Protein AF-A0A2D6XLZ3-F1 (afdb_monomer_lite)

Structure (mmCIF, N/CA/C/O backbone):
data_AF-A0A2D6XLZ3-F1
#
_entry.id   AF-A0A2D6XLZ3-F1
#
loop_
_atom_site.group_PDB
_atom_site.id
_atom_site.type_symbol
_atom_site.label_atom_id
_atom_site.label_alt_id
_atom_site.label_comp_id
_atom_site.label_asym_id
_atom_site.label_entity_id
_atom_site.label_seq_id
_atom_site.pdbx_PDB_ins_code
_atom_site.Cartn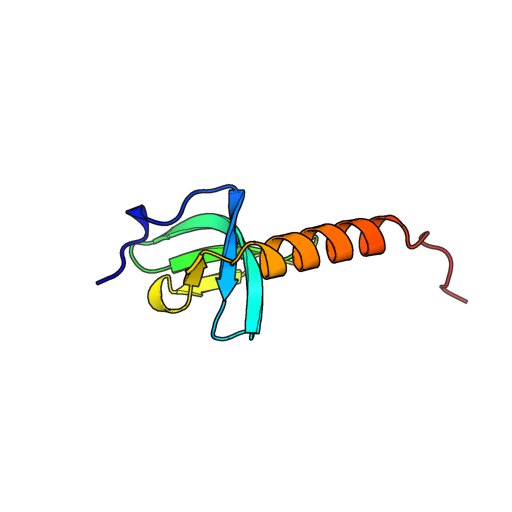_x
_atom_site.Cartn_y
_atom_site.Cartn_z
_atom_site.occupancy
_atom_site.B_iso_or_equiv
_atom_site.auth_seq_id
_atom_site.auth_comp_id
_atom_site.auth_asym_id
_atom_site.auth_atom_id
_atom_site.pdbx_PDB_model_num
ATOM 1 N N . MET A 1 1 ? -13.434 -0.392 14.982 1.00 48.88 1 MET A N 1
ATOM 2 C CA . MET A 1 1 ? -13.245 0.377 13.727 1.00 48.88 1 MET A CA 1
ATOM 3 C C . MET A 1 1 ? -11.750 0.468 13.448 1.00 48.88 1 MET A C 1
ATOM 5 O O . MET A 1 1 ? -11.054 0.973 14.316 1.00 48.88 1 MET A O 1
ATOM 9 N N . LYS A 1 2 ? -11.244 -0.026 12.305 1.00 55.72 2 LYS A N 1
ATOM 10 C CA . LYS A 1 2 ? -9.826 0.166 11.937 1.00 55.72 2 LYS A CA 1
ATOM 11 C C . LYS A 1 2 ? -9.556 1.656 11.751 1.00 55.72 2 LYS A C 1
ATOM 13 O O . LYS A 1 2 ? -10.247 2.302 10.960 1.00 55.72 2 LYS A O 1
ATOM 18 N N . GLN A 1 3 ? -8.606 2.200 12.501 1.00 64.25 3 GLN A N 1
ATOM 19 C CA . GLN A 1 3 ? -8.274 3.623 12.467 1.00 64.25 3 GLN A CA 1
ATOM 20 C C . GLN A 1 3 ? -6.996 3.839 11.664 1.00 64.25 3 GLN A C 1
ATOM 22 O O . GLN A 1 3 ? -6.097 3.002 11.635 1.00 64.25 3 GLN A O 1
ATOM 27 N N . THR A 1 4 ? -6.859 5.017 11.059 1.00 72.62 4 THR A N 1
ATOM 28 C CA . THR A 1 4 ? -5.657 5.393 10.292 1.00 72.62 4 THR A CA 1
ATOM 29 C C . THR A 1 4 ? -4.376 5.410 11.126 1.00 72.62 4 THR A C 1
ATOM 31 O O . THR A 1 4 ? -3.286 5.486 10.566 1.00 72.62 4 THR A O 1
ATOM 34 N N . LYS A 1 5 ? -4.468 5.294 12.458 1.00 73.06 5 LYS A N 1
ATOM 35 C CA . LYS A 1 5 ? -3.332 5.071 13.365 1.00 73.06 5 LYS A CA 1
ATOM 36 C C . LYS A 1 5 ? -2.525 3.813 13.027 1.00 73.06 5 LYS A C 1
ATOM 38 O O . LYS A 1 5 ? -1.314 3.836 13.199 1.00 73.06 5 LYS A O 1
ATOM 43 N N . GLU A 1 6 ? -3.164 2.774 12.496 1.00 80.56 6 GLU A N 1
ATOM 44 C CA . GLU A 1 6 ? -2.516 1.496 12.158 1.00 80.56 6 GLU A CA 1
ATOM 45 C C . GLU A 1 6 ? -1.768 1.535 10.813 1.00 80.56 6 GLU A C 1
ATOM 47 O O . GLU A 1 6 ? -0.961 0.650 10.511 1.00 80.56 6 GLU A O 1
ATOM 52 N N . ILE A 1 7 ? -2.020 2.566 9.999 1.00 85.81 7 ILE A N 1
ATOM 53 C CA . ILE A 1 7 ? -1.382 2.735 8.697 1.00 85.81 7 ILE A CA 1
ATOM 54 C C . ILE A 1 7 ? -0.072 3.505 8.851 1.00 85.81 7 ILE A C 1
ATOM 56 O O . ILE A 1 7 ? -0.051 4.652 9.311 1.00 85.81 7 ILE A O 1
ATOM 60 N N . ARG A 1 8 ? 1.024 2.859 8.449 1.00 88.69 8 ARG A N 1
ATOM 61 C CA . ARG A 1 8 ? 2.376 3.416 8.454 1.00 88.69 8 ARG A CA 1
ATOM 62 C C . ARG A 1 8 ? 2.711 3.971 7.076 1.00 88.69 8 ARG A C 1
ATOM 64 O O . ARG A 1 8 ? 2.496 3.307 6.064 1.00 88.69 8 ARG A O 1
ATOM 71 N N . ASN A 1 9 ? 3.251 5.185 7.055 1.00 90.06 9 ASN A N 1
ATOM 72 C CA . ASN A 1 9 ? 3.744 5.794 5.825 1.00 90.06 9 ASN A CA 1
ATOM 73 C C . ASN A 1 9 ? 4.888 4.946 5.241 1.00 90.06 9 ASN A C 1
ATOM 75 O O . ASN A 1 9 ? 5.674 4.359 5.983 1.00 90.06 9 ASN A O 1
ATOM 79 N N . GLY A 1 10 ? 4.940 4.834 3.920 1.00 89.00 10 GLY A N 1
ATOM 80 C CA . GLY A 1 10 ? 5.925 4.064 3.176 1.00 89.00 10 GLY A CA 1
ATOM 81 C C . GLY A 1 10 ? 5.678 2.557 3.151 1.00 89.00 10 GLY A C 1
ATOM 82 O O . GLY A 1 10 ? 6.330 1.880 2.360 1.00 89.00 10 GLY A O 1
ATOM 83 N N . SER A 1 11 ? 4.747 2.040 3.962 1.00 92.94 11 SER A N 1
ATOM 84 C CA . SER A 1 11 ? 4.403 0.615 4.001 1.00 92.94 11 SER A CA 1
ATOM 85 C C . SER A 1 11 ? 3.451 0.223 2.869 1.00 92.94 11 SER A C 1
ATOM 87 O O . SER A 1 11 ? 2.662 1.041 2.387 1.00 92.94 11 SER A O 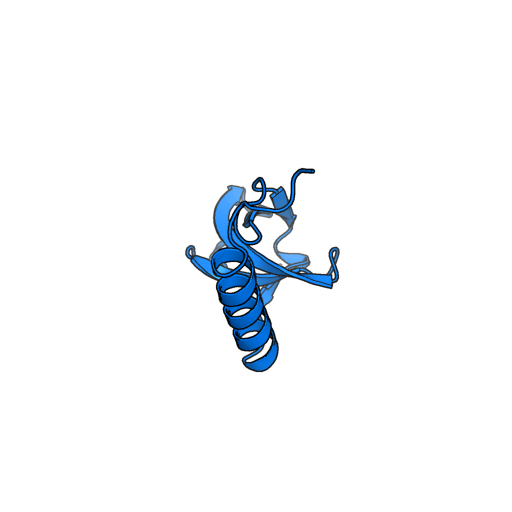1
ATOM 89 N N . LEU A 1 12 ? 3.526 -1.045 2.464 1.00 94.50 12 LEU A N 1
ATOM 90 C CA . LEU A 1 12 ? 2.695 -1.629 1.415 1.00 94.50 12 LEU A CA 1
ATOM 91 C C . LEU A 1 12 ? 1.441 -2.277 2.005 1.00 94.50 12 LEU A C 1
ATOM 93 O O . LEU A 1 12 ? 1.492 -3.013 2.996 1.00 94.50 12 LEU A O 1
ATOM 97 N N . TYR A 1 13 ? 0.308 -1.995 1.376 1.00 95.00 13 TYR A N 1
ATOM 98 C CA . TYR A 1 13 ? -0.996 -2.500 1.771 1.00 95.00 13 TYR A CA 1
ATOM 99 C C . TYR A 1 13 ? -1.722 -3.051 0.554 1.00 95.00 13 TYR A C 1
ATOM 101 O O . TYR A 1 13 ? -1.713 -2.444 -0.513 1.00 95.00 13 TYR A O 1
ATOM 109 N N . PHE A 1 14 ? -2.394 -4.182 0.729 1.00 95.25 14 PHE A N 1
ATOM 110 C CA . PHE A 1 14 ? -3.306 -4.700 -0.274 1.00 95.25 14 PHE A CA 1
ATOM 111 C C . PHE A 1 14 ? -4.634 -3.944 -0.192 1.00 95.25 14 PHE A C 1
ATOM 113 O O . PHE A 1 14 ? -5.275 -3.897 0.867 1.00 95.25 14 PHE A O 1
ATOM 120 N N . ASN A 1 15 ? -5.029 -3.345 -1.311 1.00 94.31 15 ASN A N 1
ATOM 121 C CA . ASN A 1 15 ? -6.301 -2.673 -1.498 1.00 94.31 15 ASN A CA 1
ATOM 122 C C . ASN A 1 15 ? -7.328 -3.678 -2.021 1.00 94.31 15 ASN A C 1
ATOM 124 O O . ASN A 1 15 ? -7.279 -4.087 -3.179 1.00 94.31 15 ASN A O 1
ATOM 128 N N . SER A 1 16 ? -8.292 -4.044 -1.177 1.00 93.25 16 SER A N 1
ATOM 129 C CA . SER A 1 16 ? -9.313 -5.037 -1.524 1.00 93.25 16 SER A CA 1
ATOM 130 C C . SER A 1 16 ? -10.352 -4.551 -2.537 1.00 93.25 16 SER A C 1
ATOM 132 O O . SER A 1 16 ? -11.067 -5.374 -3.091 1.00 93.25 16 SER A O 1
ATOM 134 N N . VAL A 1 17 ? -10.452 -3.241 -2.789 1.00 92.19 17 VAL A N 1
ATOM 135 C CA . VAL A 1 17 ? -11.354 -2.691 -3.818 1.00 92.19 17 VAL A CA 1
ATOM 136 C C . VAL A 1 17 ? -10.719 -2.774 -5.197 1.00 92.19 17 VAL A C 1
ATOM 138 O O . VAL A 1 17 ? -11.403 -3.071 -6.167 1.00 92.19 17 VAL A O 1
ATOM 141 N N . LEU A 1 18 ? -9.418 -2.493 -5.278 1.00 89.56 18 LEU A N 1
ATOM 142 C CA . LEU A 1 18 ? -8.672 -2.491 -6.539 1.00 89.56 18 LEU A CA 1
ATOM 143 C C . LEU A 1 18 ? -7.966 -3.823 -6.820 1.00 89.56 18 LEU A C 1
ATOM 145 O O . LEU A 1 18 ? -7.372 -3.971 -7.881 1.00 89.56 18 LEU A O 1
ATOM 149 N N . GLY A 1 19 ? -7.993 -4.763 -5.871 1.00 92.19 19 GLY A N 1
ATOM 150 C CA . GLY A 1 19 ? -7.376 -6.082 -6.006 1.00 92.19 19 GLY A CA 1
ATOM 151 C C . GLY A 1 19 ? -5.854 -6.044 -6.153 1.00 92.19 19 GLY A C 1
ATOM 152 O O . GLY A 1 19 ? -5.292 -6.911 -6.809 1.00 92.19 19 GLY A O 1
ATOM 153 N N . ARG A 1 20 ? -5.181 -5.026 -5.600 1.00 92.69 20 ARG A N 1
ATOM 154 C CA . ARG A 1 20 ? -3.744 -4.798 -5.831 1.00 92.69 20 ARG A CA 1
ATOM 155 C C . ARG A 1 20 ? -3.033 -4.183 -4.632 1.00 92.69 20 ARG A C 1
ATOM 157 O O . ARG A 1 20 ? -3.665 -3.558 -3.780 1.00 92.69 20 ARG A O 1
ATOM 164 N N . VAL A 1 21 ? -1.707 -4.313 -4.600 1.00 94.81 21 VAL A N 1
ATOM 165 C CA . VAL A 1 21 ? -0.851 -3.673 -3.591 1.00 94.81 21 VAL A CA 1
ATOM 166 C C . VAL A 1 21 ? -0.576 -2.217 -3.941 1.00 94.81 21 VAL A C 1
ATOM 168 O O . VAL A 1 21 ? -0.263 -1.873 -5.081 1.00 94.81 21 VAL A O 1
ATOM 171 N N . GLU A 1 22 ? -0.673 -1.362 -2.928 1.00 94.38 22 GLU A N 1
ATOM 172 C CA . GLU A 1 22 ? -0.380 0.061 -3.014 1.00 94.38 22 GLU A CA 1
ATOM 173 C C . GLU A 1 22 ? 0.467 0.507 -1.817 1.00 94.38 22 GLU A C 1
ATOM 175 O O . GLU A 1 22 ? 0.366 -0.013 -0.701 1.00 94.38 22 GLU A O 1
ATOM 180 N N . ARG A 1 23 ? 1.311 1.510 -2.043 1.00 94.56 23 ARG A N 1
ATOM 181 C CA . ARG A 1 23 ? 2.142 2.139 -1.024 1.00 94.56 23 ARG A CA 1
ATOM 182 C C . ARG A 1 23 ? 1.373 3.256 -0.343 1.00 94.56 23 ARG A C 1
ATOM 184 O O . ARG A 1 23 ? 0.904 4.179 -1.004 1.00 94.56 23 ARG A O 1
ATOM 191 N N . ALA A 1 24 ? 1.280 3.208 0.980 1.00 94.00 24 ALA A N 1
ATOM 192 C CA . ALA A 1 24 ? 0.737 4.315 1.756 1.00 94.00 24 ALA A CA 1
ATOM 193 C C . ALA A 1 24 ? 1.724 5.491 1.754 1.00 94.00 24 ALA A C 1
ATOM 195 O O . ALA A 1 24 ? 2.888 5.307 2.098 1.00 94.00 24 ALA A O 1
ATOM 196 N N . ILE A 1 25 ? 1.255 6.689 1.402 1.00 92.62 25 ILE A N 1
ATOM 197 C CA . ILE A 1 25 ? 2.083 7.910 1.348 1.00 92.62 25 ILE A CA 1
ATOM 198 C C . ILE A 1 25 ? 1.692 8.958 2.396 1.00 92.62 25 ILE A C 1
ATOM 200 O O . ILE A 1 25 ? 2.456 9.878 2.675 1.00 92.62 25 ILE A O 1
ATOM 204 N N . GLY A 1 26 ? 0.515 8.827 3.013 1.00 88.75 26 GLY A N 1
ATOM 205 C CA . GLY A 1 26 ? 0.081 9.757 4.052 1.00 88.75 26 GLY A CA 1
ATOM 206 C C . GLY A 1 26 ? -1.371 9.572 4.463 1.00 88.75 26 GLY A C 1
ATOM 207 O O . GLY A 1 26 ? -2.184 9.024 3.726 1.00 88.75 26 GLY A O 1
ATOM 208 N N . LYS A 1 27 ? -1.719 10.032 5.664 1.00 90.12 27 LYS A N 1
ATOM 209 C CA . LYS A 1 27 ? -3.104 10.010 6.151 1.00 90.12 27 LYS A CA 1
ATOM 210 C C . LYS A 1 27 ? -3.845 11.203 5.554 1.00 90.12 27 LYS A C 1
ATOM 212 O O . LYS A 1 27 ? -3.330 12.312 5.604 1.00 90.12 27 LYS A O 1
ATOM 217 N N . LEU A 1 28 ? -5.040 10.975 5.013 1.00 89.12 28 LEU A N 1
ATOM 218 C CA . LEU A 1 28 ? -5.896 12.057 4.519 1.00 89.12 28 LEU A CA 1
ATOM 219 C C . LEU A 1 28 ? -6.844 12.545 5.620 1.00 89.12 28 LEU A C 1
ATOM 221 O O . LEU A 1 28 ? -7.006 13.738 5.827 1.00 89.12 28 LEU A O 1
ATOM 225 N N . ASN A 1 29 ? -7.489 11.616 6.323 1.00 88.25 29 ASN A N 1
ATOM 226 C CA . ASN A 1 29 ? -8.351 11.905 7.470 1.00 88.25 29 ASN A CA 1
ATOM 227 C C . ASN A 1 29 ? -8.406 10.679 8.393 1.00 88.25 29 ASN A C 1
ATOM 229 O O . ASN A 1 29 ? -7.596 9.771 8.240 1.00 88.25 29 ASN A O 1
ATOM 233 N N . SER A 1 30 ? -9.343 10.622 9.343 1.00 85.88 30 SER A N 1
ATOM 234 C CA . SER A 1 30 ? -9.489 9.513 10.306 1.00 85.88 30 SER A CA 1
ATOM 235 C C . SER A 1 30 ? -9.887 8.166 9.681 1.00 85.88 30 SER A C 1
ATOM 237 O O . SER A 1 30 ? -9.689 7.121 10.301 1.00 85.88 30 SER A O 1
ATOM 239 N N . ALA A 1 31 ? -10.412 8.169 8.451 1.00 88.25 31 ALA A N 1
ATOM 240 C CA . ALA A 1 31 ? -10.916 6.984 7.754 1.00 88.25 31 ALA A CA 1
ATOM 241 C C . ALA A 1 31 ? -10.240 6.708 6.399 1.00 88.25 31 ALA A C 1
ATOM 243 O O . ALA A 1 31 ? -10.447 5.631 5.830 1.00 88.25 31 ALA A O 1
ATOM 244 N N . ARG A 1 32 ? -9.467 7.657 5.858 1.00 91.31 32 ARG A N 1
ATOM 245 C CA . ARG A 1 32 ? -8.841 7.583 4.532 1.00 91.31 32 ARG A CA 1
ATOM 246 C C . ARG A 1 32 ? -7.342 7.853 4.586 1.00 91.31 32 A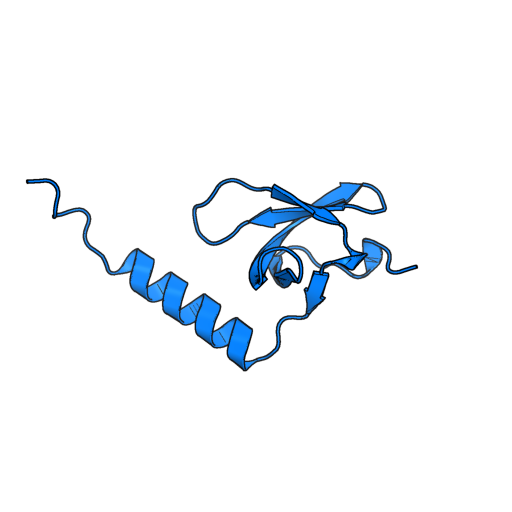RG A C 1
ATOM 248 O O . ARG A 1 32 ? -6.869 8.689 5.355 1.00 91.31 32 ARG A O 1
ATOM 255 N N . VAL A 1 33 ? -6.619 7.163 3.716 1.00 92.56 33 VAL A N 1
ATOM 256 C CA . VAL A 1 33 ? -5.173 7.273 3.514 1.00 92.56 33 VAL A CA 1
ATOM 257 C C . VAL A 1 33 ? -4.924 7.454 2.025 1.00 92.56 33 VAL A C 1
ATOM 259 O O . VAL A 1 33 ? -5.614 6.856 1.201 1.00 92.56 33 VAL A O 1
ATOM 262 N N . TRP A 1 34 ? -3.950 8.289 1.696 1.00 94.50 34 TRP A N 1
ATOM 263 C CA . TRP A 1 34 ? -3.402 8.391 0.358 1.00 94.50 34 TRP A CA 1
ATOM 264 C C . TRP A 1 34 ? -2.515 7.187 0.068 1.00 94.50 34 TRP A C 1
ATOM 266 O O . TRP A 1 34 ? -1.551 6.925 0.796 1.00 94.50 34 TRP A O 1
ATOM 276 N N . THR A 1 35 ? -2.837 6.469 -0.998 1.00 94.19 35 THR A N 1
ATOM 277 C CA . THR A 1 35 ? -2.043 5.359 -1.513 1.00 94.19 35 THR A CA 1
ATOM 278 C C . THR A 1 35 ? -1.625 5.644 -2.948 1.00 94.19 35 THR A C 1
ATOM 280 O O . THR A 1 35 ? -2.324 6.331 -3.686 1.00 94.19 35 THR A O 1
ATOM 283 N N . THR A 1 36 ? -0.466 5.145 -3.354 1.00 94.25 36 THR A N 1
ATOM 284 C CA . THR A 1 36 ? -0.006 5.181 -4.748 1.00 94.25 36 THR A CA 1
ATOM 285 C C . THR A 1 36 ? 0.491 3.802 -5.166 1.00 94.25 36 THR A C 1
ATOM 287 O O . THR A 1 36 ? 0.834 2.975 -4.320 1.00 94.25 36 THR A O 1
ATOM 290 N N . ARG A 1 37 ? 0.547 3.547 -6.470 1.00 91.88 37 ARG A N 1
ATOM 291 C CA . ARG A 1 37 ? 1.128 2.339 -7.052 1.00 91.88 37 ARG A CA 1
ATOM 292 C C . ARG A 1 37 ? 2.213 2.749 -8.039 1.00 91.88 37 ARG A C 1
ATOM 294 O O . ARG A 1 37 ? 1.893 3.297 -9.091 1.00 91.88 37 ARG A O 1
ATOM 301 N N . HIS A 1 38 ? 3.470 2.464 -7.712 1.00 88.38 38 HIS A N 1
ATOM 302 C CA . HIS A 1 38 ? 4.640 2.890 -8.494 1.00 88.38 38 HIS A CA 1
ATOM 303 C C . HIS A 1 38 ? 4.595 4.396 -8.817 1.00 88.38 38 HIS A C 1
ATOM 305 O O . HIS A 1 38 ? 4.483 5.203 -7.899 1.00 88.38 38 HIS A O 1
ATOM 311 N N . GLU A 1 39 ? 4.670 4.766 -10.095 1.00 81.06 39 GLU A N 1
ATOM 312 C CA . GLU A 1 39 ? 4.714 6.154 -10.576 1.00 81.06 39 GLU A CA 1
ATOM 313 C C . GLU A 1 39 ? 3.324 6.728 -10.894 1.00 81.06 39 GLU A C 1
ATOM 315 O O . GLU A 1 39 ? 3.198 7.782 -11.511 1.00 81.06 39 GLU A O 1
ATOM 320 N N . ASN A 1 40 ? 2.256 6.049 -10.467 1.00 84.69 40 ASN A N 1
ATOM 321 C CA . ASN A 1 40 ? 0.896 6.523 -10.696 1.00 84.69 40 ASN A CA 1
ATOM 322 C C . ASN A 1 40 ? 0.478 7.619 -9.705 1.00 84.69 40 ASN A C 1
ATOM 324 O O . ASN A 1 40 ? 1.023 7.772 -8.607 1.00 84.69 40 ASN A O 1
ATOM 328 N N . ALA A 1 41 ? -0.573 8.350 -10.081 1.00 88.56 41 ALA A N 1
ATOM 329 C CA . ALA A 1 41 ? -1.200 9.339 -9.219 1.00 88.56 41 ALA A CA 1
ATOM 330 C C . ALA A 1 41 ? -1.696 8.716 -7.903 1.00 88.56 41 ALA A C 1
ATOM 332 O O . ALA A 1 41 ? -2.204 7.591 -7.861 1.00 88.56 41 ALA A O 1
ATOM 333 N N . ALA A 1 42 ? -1.568 9.479 -6.818 1.00 91.75 42 ALA A N 1
ATOM 334 C CA . ALA A 1 42 ? -2.076 9.070 -5.521 1.00 91.75 42 ALA A CA 1
ATOM 335 C C . ALA A 1 42 ? -3.610 9.039 -5.510 1.00 91.75 42 ALA A C 1
ATOM 337 O O . ALA A 1 42 ? -4.276 9.924 -6.045 1.00 91.75 42 ALA A O 1
ATOM 338 N N . THR A 1 43 ? -4.177 8.044 -4.834 1.00 92.44 43 THR A N 1
ATOM 339 C CA . THR A 1 43 ? -5.620 7.871 -4.669 1.00 92.44 43 THR A CA 1
ATOM 340 C C . THR A 1 43 ? -5.993 7.784 -3.196 1.00 92.44 43 THR A C 1
ATOM 342 O O . THR A 1 43 ? -5.220 7.334 -2.349 1.00 92.44 43 THR A O 1
ATOM 345 N N . ALA A 1 44 ? -7.185 8.276 -2.860 1.00 93.50 44 ALA A N 1
ATOM 346 C CA . ALA A 1 44 ? -7.676 8.275 -1.490 1.00 93.50 44 ALA A CA 1
ATOM 347 C C . ALA A 1 44 ? -8.452 6.987 -1.213 1.00 93.50 44 ALA A C 1
ATOM 349 O O . ALA A 1 44 ? -9.589 6.824 -1.661 1.00 93.50 44 ALA A O 1
ATOM 350 N N . VAL A 1 45 ? -7.881 6.099 -0.401 1.00 92.44 45 VAL A N 1
ATOM 351 C CA . VAL A 1 45 ? -8.476 4.798 -0.084 1.00 92.44 45 VAL A CA 1
ATOM 352 C C . VAL A 1 45 ? -8.938 4.762 1.367 1.00 92.44 45 VAL A C 1
ATOM 354 O O . VAL A 1 45 ? -8.308 5.308 2.274 1.00 92.44 45 VAL A O 1
ATOM 357 N N . ARG A 1 46 ? -10.090 4.129 1.612 1.00 92.44 46 ARG A N 1
ATOM 358 C CA . ARG A 1 46 ? -10.597 3.920 2.974 1.00 92.44 46 ARG A CA 1
ATOM 359 C C . ARG A 1 46 ? -9.774 2.848 3.683 1.00 92.44 46 ARG A C 1
ATOM 361 O O . ARG A 1 46 ? -9.604 1.760 3.151 1.00 92.44 46 ARG A O 1
ATOM 368 N N . VAL A 1 47 ? -9.388 3.096 4.931 1.00 90.50 47 VAL A N 1
ATOM 369 C CA . VAL A 1 47 ? -8.561 2.163 5.723 1.00 90.50 47 VAL A CA 1
ATOM 370 C C . VAL A 1 47 ? -9.221 0.808 5.937 1.00 90.50 47 VAL A C 1
ATOM 372 O O . VAL A 1 47 ? -8.535 -0.205 5.986 1.00 90.50 47 VAL A O 1
ATOM 375 N N . LYS A 1 48 ? -10.556 0.750 5.985 1.00 90.75 48 LYS A N 1
ATOM 376 C CA . LYS A 1 48 ? -11.280 -0.528 6.061 1.00 90.75 48 LYS A CA 1
ATOM 377 C C . LYS A 1 48 ? -11.039 -1.449 4.852 1.00 90.75 48 LYS A C 1
ATOM 379 O O . LYS A 1 48 ? -11.207 -2.653 4.986 1.00 90.75 48 LYS A O 1
ATOM 384 N N . ASN A 1 49 ? -10.640 -0.881 3.715 1.00 92.38 49 ASN A N 1
ATOM 385 C CA . ASN A 1 49 ? -10.333 -1.600 2.479 1.00 92.38 49 ASN A CA 1
ATOM 386 C C . ASN A 1 49 ? -8.833 -1.905 2.340 1.00 92.38 49 ASN A C 1
ATOM 388 O O . ASN A 1 49 ? -8.410 -2.462 1.332 1.00 92.38 49 ASN A O 1
ATOM 392 N N . LEU A 1 50 ? -8.022 -1.506 3.325 1.00 91.69 50 LEU A N 1
ATOM 393 C CA . LEU A 1 50 ? -6.593 -1.771 3.353 1.00 91.69 50 LEU A CA 1
ATOM 394 C C . LEU A 1 50 ? -6.304 -2.878 4.366 1.00 91.69 50 LEU A C 1
ATOM 396 O O . LEU A 1 50 ? -6.714 -2.828 5.533 1.00 91.69 50 LEU A O 1
ATOM 400 N N . ARG A 1 51 ? -5.540 -3.872 3.927 1.00 93.75 51 ARG A N 1
ATOM 401 C CA . ARG A 1 51 ? -4.869 -4.828 4.812 1.00 93.75 51 ARG A CA 1
ATOM 402 C C . ARG A 1 51 ? -3.373 -4.784 4.558 1.00 93.75 51 ARG A C 1
ATOM 404 O O . ARG A 1 51 ? -2.952 -4.380 3.479 1.00 93.75 51 ARG A O 1
ATOM 411 N N . LYS A 1 52 ? -2.559 -5.187 5.537 1.00 92.81 52 LYS A N 1
ATOM 412 C CA . LYS A 1 52 ? -1.128 -5.383 5.270 1.00 92.81 52 LYS A CA 1
ATOM 413 C C . LYS A 1 52 ? -0.980 -6.382 4.121 1.00 92.81 52 LYS A C 1
ATOM 415 O O . LYS A 1 52 ? -1.695 -7.390 4.095 1.00 92.81 52 LYS A O 1
ATOM 420 N N . ALA A 1 53 ? -0.116 -6.047 3.171 1.00 93.94 53 ALA A N 1
ATOM 421 C CA . ALA A 1 53 ? 0.259 -6.972 2.114 1.00 93.94 53 ALA A CA 1
ATOM 422 C C . ALA A 1 53 ? 0.982 -8.181 2.735 1.00 93.94 53 ALA A C 1
ATOM 424 O O . ALA A 1 53 ? 1.667 -8.035 3.754 1.00 93.94 53 ALA A O 1
ATOM 425 N N . THR A 1 54 ? 0.771 -9.369 2.174 1.00 95.06 54 THR A N 1
ATOM 426 C CA . THR A 1 54 ? 1.537 -10.565 2.547 1.00 95.06 54 THR A CA 1
ATOM 427 C C . THR A 1 54 ? 2.932 -10.504 1.927 1.00 95.06 54 THR A C 1
ATOM 429 O O . THR A 1 54 ? 3.186 -9.681 1.050 1.00 95.06 54 THR A O 1
ATOM 432 N N . SER A 1 55 ? 3.845 -11.370 2.368 1.00 93.19 55 SER A N 1
ATOM 433 C CA . SER A 1 55 ? 5.208 -11.407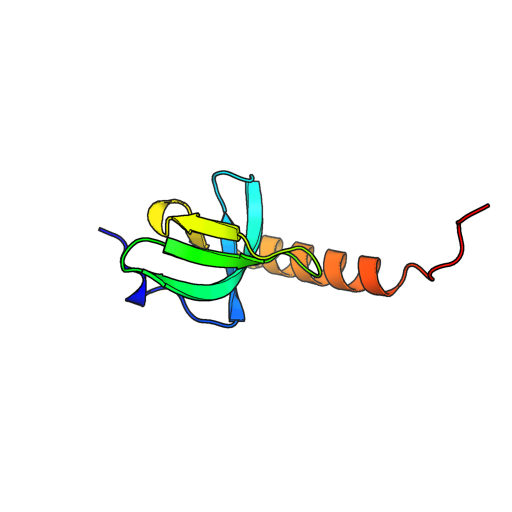 1.825 1.00 93.19 55 SER A CA 1
ATOM 434 C C . SER A 1 55 ? 5.229 -11.620 0.310 1.00 93.19 55 SER A C 1
ATOM 436 O O . SER A 1 55 ? 5.939 -10.894 -0.372 1.00 93.19 55 SER A O 1
ATOM 438 N N . ASN A 1 56 ? 4.401 -12.533 -0.215 1.00 94.25 56 ASN A N 1
ATOM 439 C CA . ASN A 1 56 ? 4.322 -12.790 -1.658 1.00 94.25 56 ASN A CA 1
ATOM 440 C C . ASN A 1 56 ? 3.840 -11.553 -2.424 1.00 94.25 56 ASN A C 1
ATOM 442 O O . ASN A 1 56 ? 4.452 -11.152 -3.398 1.00 94.25 56 ASN A O 1
ATOM 446 N N . GLU A 1 57 ? 2.796 -10.883 -1.934 1.00 94.19 57 GLU A N 1
ATOM 447 C CA . GLU A 1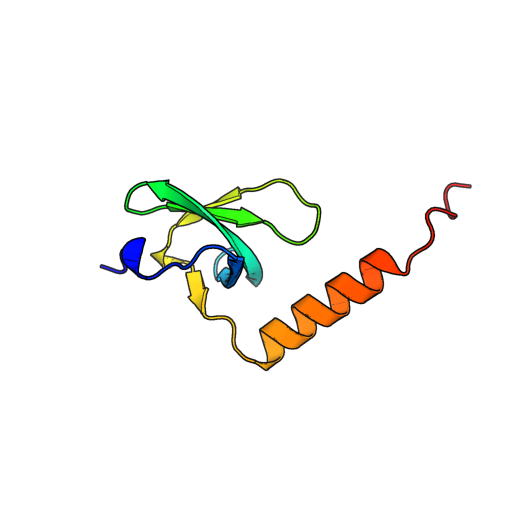 57 ? 2.260 -9.686 -2.592 1.00 94.19 57 GLU A CA 1
ATOM 448 C C . GLU A 1 57 ? 3.238 -8.502 -2.566 1.00 94.19 57 GLU A C 1
ATOM 450 O O . GLU A 1 57 ? 3.218 -7.636 -3.442 1.00 94.19 57 GLU A O 1
ATOM 455 N N . VAL A 1 58 ? 4.066 -8.423 -1.522 1.00 93.81 58 VAL A N 1
ATOM 456 C CA . VAL A 1 58 ? 5.148 -7.440 -1.437 1.00 93.81 58 VAL A CA 1
ATOM 457 C C . VAL A 1 58 ? 6.235 -7.752 -2.458 1.00 93.81 58 VAL A C 1
ATOM 459 O O . VAL A 1 58 ? 6.724 -6.822 -3.096 1.00 93.81 58 VAL A O 1
ATOM 462 N N . ASP A 1 59 ? 6.599 -9.024 -2.604 1.00 94.00 59 ASP A N 1
ATOM 463 C CA . ASP A 1 59 ? 7.602 -9.474 -3.567 1.00 94.00 59 ASP A CA 1
ATOM 464 C C . ASP A 1 59 ? 7.151 -9.183 -5.004 1.00 94.00 59 ASP A C 1
ATOM 466 O O . ASP A 1 59 ? 7.846 -8.461 -5.718 1.00 94.00 59 ASP A O 1
ATOM 470 N N . ASP A 1 60 ? 5.916 -9.563 -5.352 1.00 93.19 60 ASP A N 1
ATOM 471 C CA . ASP A 1 60 ? 5.291 -9.259 -6.645 1.00 93.19 60 ASP A CA 1
ATOM 472 C C . ASP A 1 60 ? 5.322 -7.751 -6.944 1.00 93.19 60 ASP A C 1
ATOM 474 O O . ASP A 1 60 ? 5.727 -7.313 -8.021 1.00 93.19 60 ASP A O 1
ATOM 478 N N . TYR A 1 61 ? 4.959 -6.917 -5.962 1.00 92.56 61 TYR A N 1
ATOM 479 C CA . TYR A 1 61 ? 5.016 -5.460 -6.104 1.00 92.56 61 TYR A CA 1
ATOM 480 C C . TYR A 1 61 ? 6.447 -4.956 -6.355 1.00 92.56 61 TYR A C 1
ATOM 482 O O . TYR A 1 61 ? 6.665 -4.019 -7.129 1.00 92.56 61 TYR A O 1
ATOM 490 N N . ILE A 1 62 ? 7.444 -5.518 -5.672 1.00 91.50 62 ILE A N 1
ATOM 491 C CA . ILE A 1 62 ? 8.844 -5.115 -5.837 1.00 91.50 62 ILE A CA 1
ATOM 492 C C . ILE A 1 62 ? 9.356 -5.535 -7.215 1.00 91.50 62 ILE A C 1
ATOM 494 O O . ILE A 1 62 ? 10.023 -4.733 -7.874 1.00 91.50 62 ILE A O 1
ATOM 498 N N . ASP A 1 63 ? 9.032 -6.740 -7.661 1.00 91.75 63 ASP A N 1
ATOM 499 C CA . ASP A 1 63 ? 9.454 -7.256 -8.957 1.00 91.75 63 ASP A CA 1
ATOM 500 C C . ASP A 1 63 ? 8.792 -6.515 -10.118 1.00 91.75 63 ASP A C 1
ATOM 502 O O . ASP A 1 63 ? 9.501 -6.069 -11.024 1.00 91.75 63 ASP A O 1
ATOM 506 N N . GLU A 1 64 ? 7.493 -6.217 -10.039 1.00 89.31 64 GLU A N 1
ATOM 507 C CA . GLU A 1 64 ? 6.836 -5.318 -10.994 1.00 89.31 64 GLU A CA 1
ATOM 508 C C . GLU A 1 64 ? 7.526 -3.945 -11.053 1.00 89.31 64 GLU A C 1
ATOM 510 O O . GLU A 1 64 ? 7.801 -3.416 -12.130 1.00 89.31 64 GLU A O 1
ATOM 515 N N . SER A 1 65 ? 7.878 -3.375 -9.895 1.00 87.94 65 SER A N 1
ATOM 516 C CA . SER A 1 65 ? 8.595 -2.095 -9.815 1.00 87.94 65 SER A CA 1
ATOM 517 C C . SER A 1 65 ? 9.968 -2.149 -10.499 1.00 87.94 65 SER A C 1
ATOM 519 O O . SER A 1 65 ? 10.378 -1.181 -11.144 1.00 87.94 65 SER A O 1
ATOM 521 N N . LYS A 1 66 ? 10.695 -3.269 -10.382 1.00 87.50 66 LYS A N 1
ATOM 522 C CA . LYS A 1 66 ? 11.974 -3.474 -11.084 1.00 87.50 66 LYS A CA 1
ATOM 523 C C . LYS A 1 66 ? 11.772 -3.625 -12.588 1.00 87.50 66 LYS A C 1
ATOM 525 O O . LYS A 1 66 ? 12.600 -3.120 -13.341 1.00 87.50 66 LYS A O 1
ATOM 530 N N . MET A 1 67 ? 10.714 -4.311 -13.020 1.00 85.19 67 MET A N 1
ATOM 531 C CA . MET A 1 67 ? 10.410 -4.483 -14.441 1.00 85.19 67 MET A CA 1
ATOM 532 C C . MET A 1 67 ? 10.055 -3.155 -15.101 1.00 85.19 67 MET A C 1
ATOM 534 O O . MET A 1 67 ? 10.624 -2.830 -16.137 1.00 85.19 67 MET A O 1
ATOM 538 N N . LEU A 1 68 ? 9.212 -2.338 -14.462 1.00 80.94 68 LEU A N 1
ATOM 539 C CA . LEU A 1 68 ? 8.848 -1.008 -14.965 1.00 80.94 68 LEU A CA 1
ATOM 540 C C . LEU A 1 68 ? 10.072 -0.099 -15.157 1.00 80.94 68 LEU A C 1
ATOM 542 O O . LEU A 1 68 ? 10.148 0.629 -16.139 1.00 80.94 68 LEU A O 1
ATOM 546 N N . LYS A 1 69 ? 11.065 -0.187 -14.264 1.00 75.06 69 LYS A N 1
ATOM 547 C CA . LYS A 1 69 ? 12.326 0.567 -14.379 1.00 75.06 69 LYS A CA 1
ATOM 548 C C . LYS A 1 69 ? 13.269 0.048 -15.463 1.00 75.06 69 LYS A C 1
ATOM 550 O O . LYS A 1 69 ? 14.171 0.773 -15.872 1.00 75.06 69 LYS A O 1
ATOM 555 N N . GLN A 1 70 ? 13.107 -1.206 -15.876 1.00 65.25 70 GLN A N 1
ATOM 556 C CA . GLN A 1 70 ? 13.956 -1.859 -16.869 1.00 65.25 70 GLN A CA 1
ATOM 557 C C . GLN A 1 70 ? 13.411 -1.757 -18.291 1.00 65.25 70 GLN A C 1
ATOM 559 O O . GLN A 1 70 ? 14.134 -2.125 -19.210 1.00 65.25 70 GLN A O 1
ATOM 564 N N . VAL A 1 71 ? 12.192 -1.249 -18.505 1.00 58.84 71 VAL A N 1
ATOM 565 C CA . VAL A 1 71 ? 11.718 -0.935 -19.857 1.00 58.84 71 VAL A CA 1
ATOM 566 C C . VAL A 1 71 ? 12.404 0.363 -20.306 1.00 58.84 71 VAL A C 1
ATOM 568 O O . VAL A 1 71 ? 12.058 1.433 -19.801 1.00 58.84 71 VAL A O 1
ATOM 571 N N . PRO A 1 72 ? 13.390 0.328 -21.227 1.00 51.09 72 PRO A N 1
ATO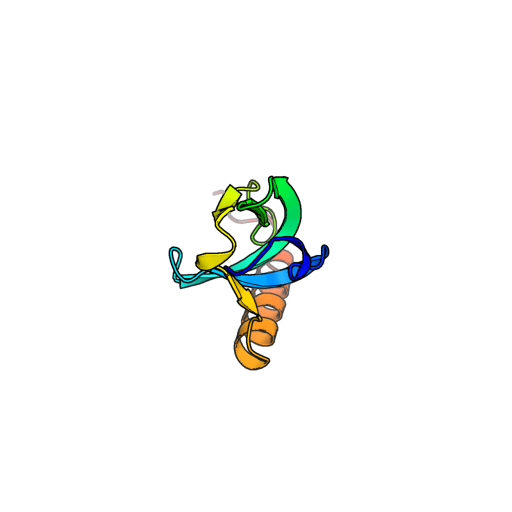M 572 C CA . PRO A 1 72 ? 13.914 1.557 -21.800 1.00 51.09 72 PRO A CA 1
ATOM 573 C C . PRO A 1 72 ? 12.785 2.258 -22.562 1.00 51.09 72 PRO A C 1
ATOM 575 O O . PRO A 1 72 ? 11.981 1.608 -23.228 1.00 51.09 72 PRO A O 1
ATOM 578 N N . ALA A 1 73 ? 12.754 3.589 -22.495 1.00 57.62 73 ALA A N 1
ATOM 579 C CA . ALA A 1 73 ? 11.782 4.480 -23.137 1.00 57.62 73 ALA A CA 1
ATOM 580 C C . ALA A 1 73 ? 11.844 4.482 -24.684 1.00 57.62 73 ALA A C 1
ATOM 582 O O . ALA A 1 73 ? 11.756 5.527 -25.323 1.00 57.62 73 ALA A O 1
ATOM 583 N N . ARG A 1 74 ? 12.057 3.326 -25.314 1.00 50.19 74 ARG A N 1
ATOM 584 C CA . ARG A 1 74 ? 12.359 3.195 -26.735 1.00 50.19 74 ARG A CA 1
ATOM 585 C C . ARG A 1 74 ? 11.446 2.173 -27.396 1.00 50.19 74 ARG A C 1
ATOM 587 O O . ARG A 1 74 ? 11.915 1.170 -27.913 1.00 50.19 74 ARG A O 1
ATOM 594 N N . LEU A 1 75 ? 10.147 2.450 -27.390 1.00 50.91 75 LEU A N 1
ATOM 595 C CA . LEU A 1 75 ? 9.233 1.927 -28.404 1.00 50.91 75 LEU A CA 1
ATOM 596 C C . LEU A 1 75 ? 8.043 2.884 -28.566 1.00 50.91 75 LEU A C 1
ATOM 598 O O . LEU A 1 75 ? 6.898 2.559 -28.274 1.00 50.91 75 LEU A O 1
ATOM 602 N N . THR A 1 76 ? 8.343 4.094 -29.026 1.00 45.28 76 THR A N 1
ATOM 603 C CA . THR A 1 76 ? 7.371 4.901 -29.764 1.00 45.28 76 THR A CA 1
ATOM 604 C C . THR A 1 76 ? 7.899 4.927 -31.193 1.00 45.28 76 THR A C 1
ATOM 606 O O . THR A 1 76 ? 8.908 5.581 -31.458 1.00 45.28 76 THR A O 1
ATOM 609 N N . VAL A 1 77 ? 7.315 4.080 -32.045 1.00 45.34 77 VAL A N 1
ATOM 610 C CA . VAL A 1 77 ? 7.477 4.126 -33.509 1.00 45.34 77 VAL A CA 1
ATOM 611 C C . VAL A 1 77 ? 6.671 5.300 -34.043 1.00 45.34 77 VAL A C 1
ATOM 613 O O . VAL A 1 77 ? 5.562 5.518 -33.503 1.00 45.34 77 VAL A O 1
#

Sequence (77 aa):
MKQTKEIRNGSLYFNSVLGRVERAIGKLNSARVWTTRHENAATAVRVKNLRKATSNEVDDYIDESKMLKQVPARLTV

Secondary structure (DSSP, 8-state):
---GGGPPTT-EEEETTTTEEEEEEEE-SSSEEEEE-TTSPPEEEEGGGEEEPPHHHHHHHHHHHHHHHHS-S----

Foldseek 3Di:
DDWCVVPDAQAWWQQQVVRAIWGFHAAPDGFWTWTHQAPDDTDIGGVVRTDHDDPVRVVVSVVVNVVVVPPPPPPDD

pLDDT: mean 85.13, std 13.78, range [45.28, 95.25]

Radius of gyration: 13.89 Å; chains: 1; bounding box: 27×25×47 Å